Protein AF-A0A7Y5BT46-F1 (afdb_monomer)

Secondary structure (DSSP, 8-state):
--GGGHHHHHHHHSTTSEEEEETTSSSPEEEEHHHHHHHHHHHHHHHHHTT--TT--

pLDDT: mean 94.1, std 8.72, range [53.0, 98.56]

Foldseek 3Di:
DPPVCVLVVCCVPPQQDWDDWQVVDVVTDIHGSVRVVVVVVVVVVVCVVVVDDPPHD

Structure (mmCIF, N/CA/C/O backbone):
data_AF-A0A7Y5BT46-F1
#
_entry.id   AF-A0A7Y5BT46-F1
#
loop_
_atom_site.group_PDB
_atom_site.id
_atom_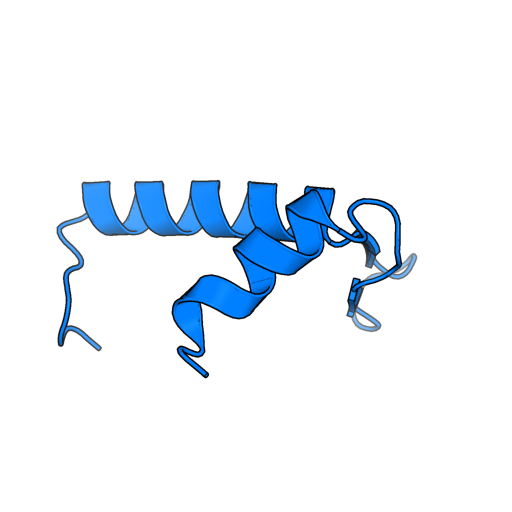site.type_symbol
_atom_site.label_atom_id
_atom_site.label_alt_id
_atom_site.label_comp_id
_atom_site.label_asym_id
_atom_site.label_entity_id
_atom_site.label_seq_id
_atom_site.pdbx_PDB_ins_code
_atom_site.Cartn_x
_atom_site.Cartn_y
_atom_site.Cartn_z
_atom_site.occupancy
_atom_site.B_iso_or_equiv
_atom_site.auth_seq_id
_atom_site.auth_comp_id
_atom_site.auth_asym_id
_atom_site.auth_atom_id
_atom_site.pdbx_PDB_model_num
ATOM 1 N N . MET A 1 1 ? -4.688 16.445 -3.962 1.00 53.00 1 MET A N 1
ATOM 2 C CA . MET A 1 1 ? -4.164 15.060 -3.957 1.00 53.00 1 MET A CA 1
ATOM 3 C C . MET A 1 1 ? -4.272 14.530 -2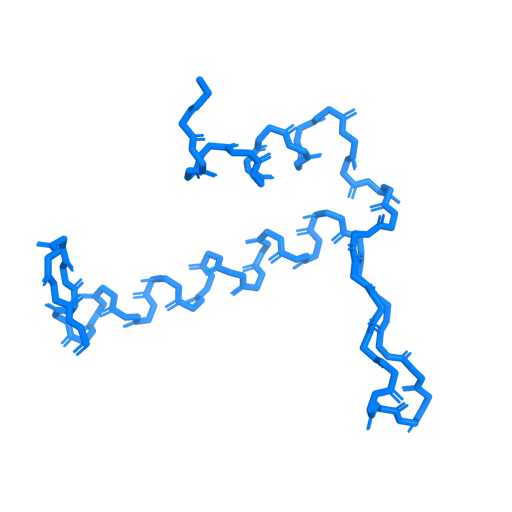.535 1.00 53.00 1 MET A C 1
ATOM 5 O O . MET A 1 1 ? -3.602 15.069 -1.669 1.00 53.00 1 MET A O 1
ATOM 9 N N . TYR A 1 2 ? -5.143 13.555 -2.260 1.00 63.84 2 TYR A N 1
ATOM 10 C CA . TYR A 1 2 ? -5.149 12.880 -0.957 1.00 63.84 2 TYR A CA 1
ATOM 11 C C . TYR A 1 2 ? -4.052 11.816 -0.973 1.00 63.84 2 TYR A C 1
ATOM 13 O O . TYR A 1 2 ? -4.121 10.883 -1.770 1.00 63.84 2 TYR A O 1
ATOM 21 N N . ILE A 1 3 ? -3.032 11.965 -0.123 1.00 68.19 3 ILE A N 1
ATOM 22 C CA . ILE A 1 3 ? -1.893 11.031 -0.055 1.00 68.19 3 ILE A CA 1
ATOM 23 C C . ILE A 1 3 ? -2.378 9.581 0.143 1.00 68.19 3 ILE A C 1
ATOM 25 O O . ILE A 1 3 ? -1.842 8.673 -0.484 1.00 68.19 3 ILE A O 1
ATOM 29 N N . GLY A 1 4 ? -3.453 9.370 0.917 1.00 72.56 4 GLY A N 1
ATOM 30 C CA . GLY A 1 4 ? -4.015 8.039 1.190 1.00 72.56 4 GLY A CA 1
ATOM 31 C C . GLY A 1 4 ? -4.628 7.305 -0.012 1.00 72.56 4 GLY A C 1
ATOM 32 O O . GLY A 1 4 ? -4.757 6.089 0.026 1.00 72.56 4 GLY A O 1
ATOM 33 N N . ASP A 1 5 ? -4.968 8.008 -1.094 1.00 84.50 5 ASP A N 1
ATOM 34 C CA . ASP A 1 5 ? -5.589 7.428 -2.300 1.00 84.50 5 ASP A CA 1
ATOM 35 C C . ASP A 1 5 ? -4.536 7.031 -3.362 1.00 84.50 5 ASP A C 1
ATOM 37 O O . ASP A 1 5 ? -4.769 6.212 -4.251 1.00 84.50 5 ASP A O 1
ATOM 41 N N . TYR A 1 6 ? -3.312 7.555 -3.258 1.00 90.81 6 TYR A N 1
ATOM 42 C CA . TYR A 1 6 ? -2.285 7.365 -4.286 1.00 90.81 6 TYR A CA 1
ATOM 43 C C . TYR A 1 6 ? -2.012 5.888 -4.617 1.00 90.81 6 TYR A C 1
ATOM 45 O O . TYR A 1 6 ? -1.984 5.506 -5.791 1.00 90.81 6 TYR A O 1
ATOM 53 N N . LEU A 1 7 ? -1.840 5.052 -3.590 1.00 92.19 7 LEU A N 1
ATOM 54 C CA . LEU A 1 7 ? -1.516 3.639 -3.774 1.00 92.19 7 LEU A CA 1
ATOM 55 C C . LEU A 1 7 ? -2.690 2.853 -4.383 1.00 92.19 7 LEU A C 1
ATOM 57 O O . LEU A 1 7 ? -2.479 2.027 -5.273 1.00 92.19 7 LEU A O 1
ATOM 61 N N . GLY A 1 8 ? -3.924 3.180 -3.984 1.00 93.56 8 GLY A N 1
ATOM 62 C CA . GLY A 1 8 ? -5.142 2.604 -4.558 1.00 93.56 8 GLY A CA 1
ATOM 63 C C . GLY A 1 8 ? -5.270 2.901 -6.053 1.00 93.56 8 GLY A C 1
ATOM 64 O O . GLY A 1 8 ? -5.477 1.987 -6.851 1.00 93.56 8 GLY A O 1
ATOM 65 N N . ARG A 1 9 ? -5.035 4.152 -6.468 1.00 94.94 9 ARG A N 1
ATOM 66 C CA . ARG A 1 9 ? -5.031 4.528 -7.896 1.00 94.94 9 ARG A CA 1
ATOM 67 C C . ARG A 1 9 ? -3.950 3.810 -8.683 1.00 94.94 9 ARG A C 1
ATOM 69 O O . ARG A 1 9 ? -4.202 3.373 -9.803 1.00 94.94 9 ARG A O 1
ATOM 76 N N . ARG A 1 10 ? -2.742 3.678 -8.130 1.00 96.12 10 ARG A N 1
ATOM 77 C CA . ARG A 1 10 ? -1.646 2.981 -8.817 1.00 96.12 10 ARG A CA 1
ATOM 78 C C . ARG A 1 10 ? -1.928 1.493 -9.000 1.00 96.12 10 ARG A C 1
ATOM 80 O O . ARG A 1 10 ? -1.597 0.963 -10.054 1.00 96.12 10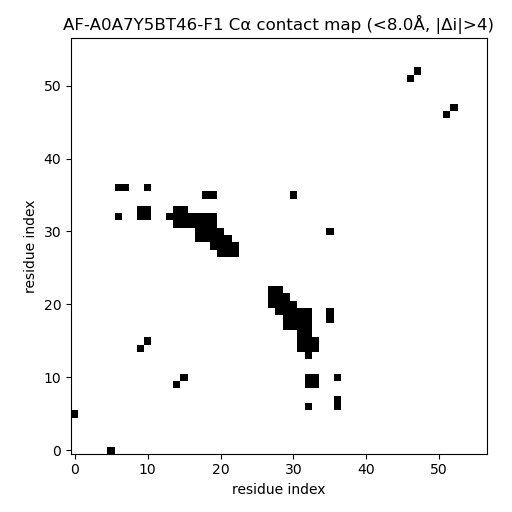 ARG A O 1
ATOM 87 N N . ASN A 1 11 ? -2.610 0.859 -8.048 1.00 96.38 11 ASN A N 1
ATOM 88 C CA . ASN A 1 11 ? -3.092 -0.513 -8.198 1.00 96.38 11 ASN A CA 1
ATOM 89 C C . ASN A 1 11 ? -4.119 -0.672 -9.340 1.00 96.38 11 ASN A C 1
ATOM 91 O O . ASN A 1 11 ? -4.215 -1.749 -9.913 1.00 96.38 11 ASN A O 1
ATOM 95 N N . ILE A 1 12 ? -4.867 0.378 -9.698 1.00 96.81 12 ILE A N 1
ATOM 96 C CA . ILE A 1 12 ? -5.820 0.343 -10.821 1.00 96.81 12 ILE A CA 1
ATOM 97 C C . ILE A 1 12 ? -5.116 0.658 -12.145 1.00 96.81 12 ILE A C 1
ATOM 99 O O . ILE A 1 12 ? -5.198 -0.109 -13.098 1.00 96.81 12 ILE A O 1
ATOM 103 N N . TYR A 1 13 ? -4.413 1.788 -12.214 1.00 97.50 13 TYR A N 1
ATOM 104 C CA . TYR A 1 13 ? -3.922 2.332 -13.485 1.00 97.50 13 TYR A CA 1
ATOM 105 C C . TYR A 1 13 ? -2.536 1.834 -13.892 1.00 97.50 13 TYR A C 1
ATOM 107 O O . TYR A 1 13 ? -2.093 2.063 -15.016 1.00 97.50 13 TYR A O 1
ATOM 115 N N . SER A 1 14 ? -1.773 1.249 -12.974 1.00 97.75 14 SER A N 1
ATOM 116 C CA . SER A 1 14 ? -0.412 0.773 -13.242 1.00 97.75 14 SER A CA 1
ATOM 117 C C . SER A 1 14 ? -0.015 -0.378 -12.307 1.00 97.75 14 SER A C 1
ATOM 119 O O . SER A 1 14 ? 1.057 -0.308 -11.701 1.00 97.75 14 SER A O 1
ATOM 121 N N . PRO A 1 15 ? -0.856 -1.419 -12.157 1.00 98.25 15 PRO A N 1
ATOM 122 C CA . PRO A 1 15 ? -0.683 -2.440 -11.125 1.00 98.25 15 PRO A CA 1
ATOM 123 C C . PRO A 1 15 ? 0.668 -3.140 -11.182 1.00 98.25 15 PRO A C 1
ATOM 125 O O . PRO A 1 15 ? 1.264 -3.382 -10.138 1.00 98.25 15 PRO A O 1
ATOM 128 N N . ASP A 1 16 ? 1.141 -3.430 -12.392 1.00 98.44 16 ASP A N 1
ATOM 129 C CA . ASP A 1 16 ? 2.305 -4.287 -12.619 1.00 98.44 16 ASP A CA 1
ATOM 130 C C . ASP A 1 16 ? 3.600 -3.467 -12.783 1.00 98.44 16 ASP A C 1
ATOM 132 O O . ASP A 1 16 ? 4.674 -4.017 -13.017 1.00 98.44 16 ASP A O 1
ATOM 136 N N . LYS A 1 17 ? 3.531 -2.133 -12.628 1.00 98.44 17 LYS A N 1
ATOM 137 C CA . LYS A 1 17 ? 4.732 -1.289 -12.583 1.00 98.44 17 LYS A CA 1
ATOM 138 C C . LYS A 1 17 ? 5.447 -1.463 -11.247 1.00 98.44 17 LYS A C 1
ATOM 140 O O . LYS A 1 17 ? 4.80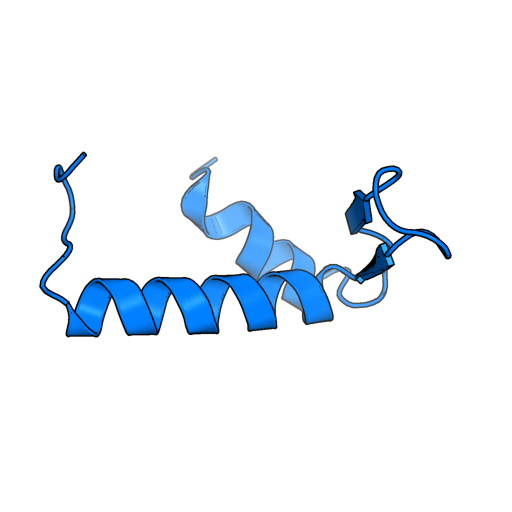7 -1.499 -10.194 1.00 98.44 17 LYS A O 1
ATOM 145 N N . LEU A 1 18 ? 6.777 -1.503 -11.306 1.00 98.38 18 LEU A N 1
ATOM 146 C CA . LEU A 1 18 ? 7.646 -1.541 -10.134 1.00 98.38 18 LEU A CA 1
ATOM 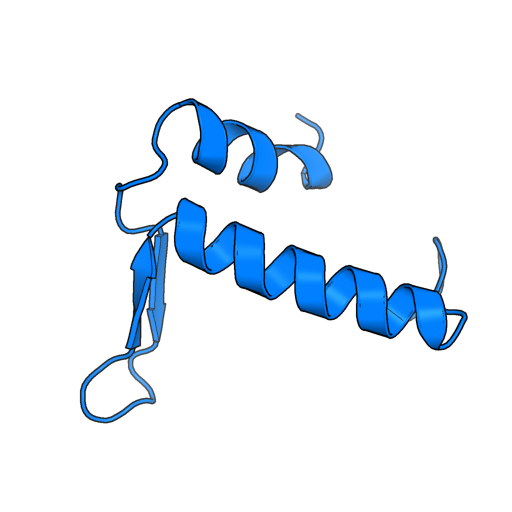147 C C . LEU A 1 18 ? 7.413 -0.304 -9.254 1.00 98.38 18 LEU A C 1
ATOM 149 O O . LEU A 1 18 ? 7.448 0.825 -9.742 1.00 98.38 18 LEU A O 1
ATOM 153 N N . ALA A 1 19 ? 7.174 -0.537 -7.967 1.00 97.44 19 ALA A N 1
ATOM 154 C CA . ALA A 1 19 ? 6.848 0.491 -6.986 1.00 97.44 19 ALA A CA 1
ATOM 155 C C . ALA A 1 19 ? 7.905 0.611 -5.885 1.00 97.44 19 ALA A C 1
ATOM 157 O O . ALA A 1 19 ? 8.232 1.724 -5.479 1.00 97.44 19 ALA A O 1
ATOM 158 N N . ILE A 1 20 ? 8.429 -0.522 -5.405 1.00 96.62 20 ILE A N 1
ATOM 159 C CA . ILE A 1 20 ? 9.438 -0.583 -4.343 1.00 96.62 20 ILE A CA 1
ATOM 160 C C . ILE A 1 20 ? 10.578 -1.506 -4.761 1.00 96.62 20 ILE A C 1
ATOM 162 O O . ILE A 1 20 ? 10.344 -2.595 -5.290 1.00 96.62 20 ILE A O 1
ATOM 166 N N . ILE A 1 21 ? 11.797 -1.071 -4.447 1.00 98.00 21 ILE A N 1
ATOM 167 C CA . ILE A 1 21 ? 12.984 -1.912 -4.331 1.00 98.00 21 ILE A CA 1
ATOM 168 C C . ILE A 1 21 ? 13.482 -1.765 -2.891 1.00 98.00 21 ILE A C 1
ATOM 170 O O . ILE A 1 21 ? 13.828 -0.663 -2.468 1.00 98.00 21 ILE A O 1
ATOM 174 N N . ASP A 1 22 ? 13.497 -2.857 -2.135 1.00 96.94 22 ASP A N 1
ATOM 175 C CA . ASP A 1 22 ? 14.142 -2.929 -0.825 1.00 96.94 22 ASP A CA 1
ATOM 176 C C . ASP A 1 22 ? 15.533 -3.546 -1.000 1.00 96.94 22 ASP A C 1
ATOM 178 O O . ASP A 1 22 ? 15.698 -4.766 -1.120 1.00 96.94 22 ASP A O 1
ATOM 182 N N . ALA A 1 23 ? 16.526 -2.656 -1.040 1.00 96.81 23 ALA A N 1
ATOM 183 C CA . ALA A 1 23 ? 17.936 -2.985 -1.218 1.00 96.81 23 ALA A CA 1
ATOM 184 C C . ALA A 1 23 ? 18.577 -3.633 0.025 1.00 96.81 23 ALA A C 1
ATOM 186 O O . ALA A 1 23 ? 19.714 -4.090 -0.049 1.00 96.81 23 ALA A O 1
ATOM 187 N N . GLY A 1 24 ? 17.874 -3.685 1.163 1.00 97.31 24 GLY A N 1
ATOM 188 C CA . GLY A 1 24 ? 18.349 -4.349 2.379 1.00 97.31 24 GLY A CA 1
ATOM 189 C C . GLY A 1 24 ? 18.109 -5.862 2.394 1.00 97.31 24 GLY A C 1
ATOM 190 O O . GLY A 1 24 ? 18.542 -6.542 3.324 1.00 97.31 24 GLY A O 1
ATOM 191 N N . LYS A 1 25 ? 17.401 -6.409 1.397 1.00 95.44 25 LYS A N 1
ATOM 192 C CA . LYS A 1 25 ? 17.181 -7.854 1.231 1.00 95.44 25 LYS A CA 1
ATOM 193 C C . LYS A 1 25 ? 18.186 -8.443 0.243 1.00 95.44 25 LYS A C 1
ATOM 195 O O . L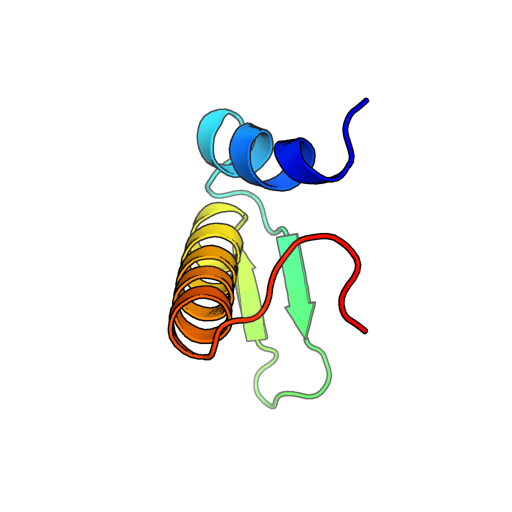YS A 1 25 ? 18.620 -7.775 -0.691 1.00 95.44 25 LYS A O 1
ATOM 200 N N . THR A 1 26 ? 18.532 -9.716 0.429 1.00 95.06 26 THR A N 1
ATOM 201 C CA . THR A 1 26 ? 19.381 -10.466 -0.506 1.00 95.06 26 THR A CA 1
ATOM 202 C C . THR A 1 26 ? 18.691 -11.783 -0.877 1.00 95.06 26 THR A C 1
ATOM 204 O O . THR A 1 26 ? 18.582 -12.658 -0.016 1.00 95.06 26 THR A O 1
ATOM 207 N N . PRO A 1 27 ? 18.198 -11.937 -2.124 1.00 93.81 27 PRO A N 1
ATOM 208 C CA . PRO A 1 27 ? 18.144 -10.919 -3.182 1.00 93.81 27 PRO A CA 1
ATOM 209 C C . PRO A 1 27 ? 17.234 -9.736 -2.810 1.00 93.81 27 PRO A C 1
ATOM 211 O O . PRO A 1 27 ? 16.412 -9.839 -1.898 1.00 93.81 27 PRO A O 1
ATOM 214 N N . GLU A 1 28 ? 17.390 -8.613 -3.516 1.00 97.88 28 GLU A N 1
ATOM 215 C CA . GLU A 1 28 ? 16.552 -7.428 -3.310 1.00 97.88 28 GLU A CA 1
ATOM 216 C C . GLU A 1 28 ? 15.067 -7.782 -3.450 1.00 97.88 28 GLU A C 1
ATOM 218 O O . GLU A 1 28 ? 14.648 -8.517 -4.351 1.00 97.88 28 GLU A O 1
ATOM 223 N N . LEU A 1 29 ? 14.247 -7.243 -2.553 1.00 97.69 29 LEU A N 1
ATOM 224 C CA . LEU A 1 29 ? 12.810 -7.423 -2.655 1.00 97.69 29 LEU A CA 1
ATOM 225 C C . LEU A 1 29 ? 12.262 -6.359 -3.604 1.00 97.69 29 LEU A C 1
ATOM 227 O O . LEU A 1 29 ? 12.335 -5.162 -3.333 1.00 97.69 29 LEU A O 1
ATOM 231 N N . ARG A 1 30 ? 11.660 -6.812 -4.700 1.00 98.31 30 ARG A N 1
ATOM 232 C CA . ARG A 1 30 ? 10.985 -5.963 -5.682 1.00 98.31 30 ARG A CA 1
ATOM 233 C C . ARG A 1 30 ? 9.485 -6.155 -5.564 1.00 98.31 30 ARG A C 1
ATOM 235 O O . ARG A 1 30 ? 9.025 -7.290 -5.503 1.00 98.31 30 ARG A O 1
ATOM 242 N N . LEU A 1 31 ? 8.737 -5.057 -5.525 1.00 98.19 31 LEU A N 1
ATOM 243 C CA . LEU A 1 31 ? 7.277 -5.096 -5.485 1.00 98.19 31 LEU A CA 1
ATOM 244 C C . LEU A 1 31 ? 6.676 -4.204 -6.552 1.00 98.19 31 LEU A C 1
ATOM 246 O O . LEU A 1 31 ? 7.018 -3.025 -6.666 1.00 98.19 31 LEU A O 1
ATOM 250 N N . THR A 1 32 ? 5.718 -4.761 -7.273 1.00 98.56 32 THR A N 1
ATOM 251 C CA . THR A 1 32 ? 4.770 -4.010 -8.087 1.00 98.56 32 THR A CA 1
ATOM 252 C C . THR A 1 32 ? 3.810 -3.200 -7.211 1.00 98.56 32 THR A C 1
ATOM 254 O O . THR A 1 32 ? 3.655 -3.457 -6.009 1.00 98.56 32 THR A O 1
ATOM 257 N N . TYR A 1 33 ? 3.113 -2.225 -7.801 1.00 98.06 33 TYR A N 1
ATOM 258 C CA . TYR A 1 33 ? 2.070 -1.482 -7.087 1.00 98.06 33 TYR A CA 1
ATOM 259 C C . TYR A 1 33 ? 0.961 -2.391 -6.548 1.00 98.06 33 TYR A C 1
ATOM 261 O O . TYR A 1 33 ? 0.456 -2.142 -5.452 1.00 98.06 33 TYR A O 1
ATOM 269 N N . ARG A 1 34 ? 0.609 -3.458 -7.273 1.00 98.00 34 ARG A N 1
ATOM 270 C CA . ARG A 1 34 ? -0.395 -4.440 -6.845 1.00 98.00 34 ARG A CA 1
ATOM 271 C C . ARG A 1 34 ? 0.023 -5.191 -5.587 1.00 98.00 34 ARG A C 1
ATOM 273 O O . ARG A 1 34 ? -0.745 -5.289 -4.623 1.00 98.00 34 ARG A O 1
ATOM 280 N N . GLU A 1 35 ? 1.244 -5.711 -5.581 1.00 98.31 35 GLU A N 1
ATOM 281 C CA . GLU A 1 35 ? 1.780 -6.459 -4.443 1.00 98.31 35 GLU A CA 1
ATOM 282 C C . GLU A 1 35 ? 1.960 -5.550 -3.230 1.00 98.31 35 GLU A C 1
ATOM 284 O O . GLU A 1 35 ? 1.600 -5.926 -2.111 1.00 98.31 35 GLU A O 1
ATOM 289 N N . TRP A 1 36 ? 2.458 -4.331 -3.450 1.00 97.50 36 TRP A N 1
ATOM 290 C CA . TRP A 1 36 ? 2.623 -3.360 -2.378 1.00 97.50 36 TRP A CA 1
ATOM 291 C C . TRP A 1 36 ? 1.276 -2.963 -1.761 1.00 97.50 36 TRP A C 1
ATOM 293 O O . TRP A 1 36 ? 1.121 -3.047 -0.541 1.00 97.50 36 TRP A O 1
ATOM 303 N N . ASN A 1 37 ? 0.272 -2.635 -2.581 1.00 96.81 37 ASN A N 1
ATOM 304 C CA . ASN A 1 37 ? -1.077 -2.309 -2.112 1.00 96.81 37 ASN A CA 1
ATOM 305 C C . ASN A 1 37 ? -1.700 -3.456 -1.301 1.00 96.81 37 ASN A C 1
ATOM 307 O O . ASN A 1 37 ? -2.286 -3.232 -0.243 1.00 96.81 37 ASN A O 1
ATOM 311 N N . THR A 1 38 ? -1.527 -4.699 -1.753 1.00 97.19 38 THR A N 1
ATOM 312 C CA . THR A 1 38 ? -2.028 -5.883 -1.037 1.00 97.19 38 THR A CA 1
ATOM 313 C C . THR A 1 38 ? -1.407 -6.003 0.358 1.00 97.19 38 THR A C 1
ATOM 315 O O . THR A 1 38 ? -2.118 -6.230 1.339 1.00 97.19 38 THR A O 1
ATOM 318 N N . ARG A 1 39 ? -0.087 -5.806 0.472 1.00 97.00 39 ARG A N 1
ATOM 319 C CA . ARG A 1 39 ? 0.631 -5.866 1.756 1.00 97.00 39 ARG A CA 1
ATOM 320 C C . ARG A 1 39 ? 0.217 -4.739 2.700 1.00 97.00 39 ARG A C 1
ATOM 322 O O . ARG A 1 39 ? -0.049 -5.008 3.869 1.00 97.00 39 ARG A O 1
ATOM 329 N N . VAL A 1 40 ? 0.114 -3.509 2.195 1.00 95.69 40 VAL A N 1
ATOM 330 C CA . VAL A 1 40 ? -0.311 -2.344 2.989 1.00 95.69 40 VAL A CA 1
ATOM 331 C C . VAL A 1 40 ? -1.739 -2.522 3.498 1.00 95.69 40 VAL A C 1
ATOM 333 O O . VAL A 1 40 ? -1.979 -2.299 4.678 1.00 95.69 40 VAL A O 1
ATOM 336 N N . ASN A 1 41 ? -2.669 -3.002 2.668 1.00 95.81 41 ASN A N 1
ATOM 337 C CA . ASN A 1 41 ? -4.046 -3.243 3.109 1.00 95.81 41 ASN A CA 1
ATOM 338 C C . ASN A 1 41 ? -4.135 -4.347 4.169 1.00 95.81 41 ASN A C 1
ATOM 340 O O . ASN A 1 41 ? -4.892 -4.214 5.129 1.00 95.81 41 ASN A O 1
ATOM 344 N N . ARG A 1 42 ? -3.331 -5.413 4.053 1.00 97.94 42 ARG A N 1
ATOM 345 C CA . ARG A 1 42 ? -3.238 -6.435 5.107 1.00 97.94 42 ARG A CA 1
ATOM 346 C C . ARG A 1 42 ? -2.755 -5.827 6.429 1.00 97.94 42 ARG A C 1
ATOM 348 O O . ARG A 1 42 ? -3.353 -6.103 7.465 1.00 97.94 42 ARG A O 1
ATOM 355 N N . LEU A 1 43 ? -1.719 -4.988 6.388 1.00 96.94 43 LEU A N 1
ATOM 356 C CA . LEU A 1 43 ? -1.189 -4.312 7.573 1.00 9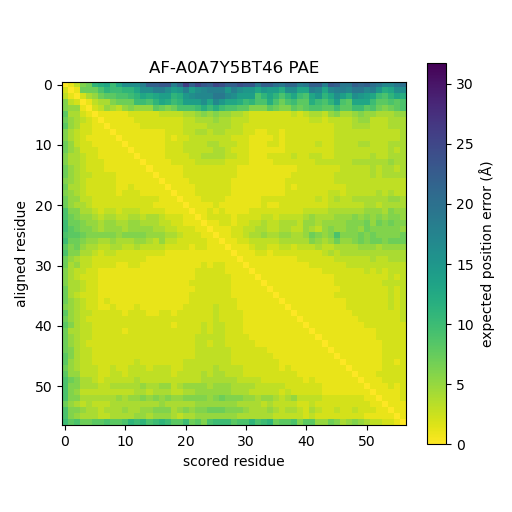6.94 43 LEU A CA 1
ATOM 357 C C . LEU A 1 43 ? -2.198 -3.319 8.175 1.00 96.94 43 LEU A C 1
ATOM 359 O O . LEU A 1 43 ? -2.418 -3.325 9.381 1.00 96.94 43 LEU A O 1
ATOM 363 N N . ALA A 1 44 ? -2.860 -2.515 7.343 1.00 95.25 44 ALA A N 1
ATOM 364 C CA . ALA A 1 44 ? -3.880 -1.566 7.784 1.00 95.25 44 ALA A CA 1
ATOM 365 C C . ALA A 1 44 ? -5.068 -2.273 8.457 1.00 95.25 44 ALA A C 1
ATOM 367 O O . ALA A 1 44 ? -5.543 -1.826 9.499 1.00 95.25 44 ALA A O 1
ATOM 368 N N . ASN A 1 45 ? -5.513 -3.409 7.910 1.00 96.94 45 ASN A N 1
ATOM 369 C CA . ASN A 1 45 ? -6.564 -4.223 8.523 1.00 96.94 45 ASN A CA 1
ATOM 370 C C . ASN A 1 45 ? -6.126 -4.814 9.866 1.00 96.94 45 ASN A C 1
ATOM 372 O O . ASN A 1 45 ? -6.925 -4.845 10.799 1.00 96.94 45 ASN A O 1
ATOM 376 N N . PHE A 1 46 ? -4.866 -5.241 9.982 1.00 98.06 46 PHE A N 1
ATOM 377 C CA . PHE A 1 46 ? -4.311 -5.676 11.260 1.00 98.06 46 PHE A CA 1
ATOM 378 C C . PHE A 1 46 ? -4.329 -4.541 12.291 1.00 98.06 46 PHE A C 1
ATOM 380 O O . PHE A 1 46 ? -4.865 -4.729 13.378 1.00 98.06 46 PHE A O 1
ATOM 387 N N . PHE A 1 47 ? -3.838 -3.348 11.946 1.00 97.62 47 PHE A N 1
ATOM 388 C CA . PHE A 1 47 ? -3.864 -2.196 12.854 1.00 97.62 47 PHE A CA 1
ATOM 389 C C . PHE A 1 47 ? -5.279 -1.806 13.273 1.00 97.62 47 PHE A C 1
ATOM 391 O O . PHE A 1 47 ? -5.533 -1.597 14.457 1.00 97.62 47 PHE A O 1
ATOM 398 N N . LYS A 1 48 ? -6.227 -1.809 12.334 1.00 97.19 48 LYS A N 1
ATOM 399 C CA . LYS A 1 48 ? -7.639 -1.583 12.645 1.00 97.19 48 LYS A CA 1
ATOM 400 C C . LYS A 1 48 ? -8.178 -2.623 13.633 1.00 97.19 48 LYS A C 1
ATOM 402 O O . LYS A 1 48 ? -8.918 -2.267 14.543 1.00 97.19 48 LYS A O 1
ATOM 407 N N . ALA A 1 49 ? -7.793 -3.892 13.486 1.00 98.06 49 ALA A N 1
ATOM 408 C CA . ALA A 1 49 ? -8.163 -4.951 14.425 1.00 98.06 49 ALA A CA 1
ATOM 409 C C . ALA A 1 49 ? -7.511 -4.783 15.811 1.00 98.06 49 ALA A C 1
ATOM 411 O O . ALA A 1 49 ? -8.072 -5.249 16.796 1.00 98.06 49 ALA A O 1
ATOM 412 N N . GLN A 1 50 ? -6.369 -4.096 15.900 1.00 98.25 50 GLN A N 1
ATOM 413 C CA . GLN A 1 50 ? -5.738 -3.700 17.167 1.00 98.25 50 GLN A CA 1
ATOM 414 C C . GLN A 1 50 ? -6.320 -2.403 17.762 1.00 98.25 50 GLN A C 1
ATOM 416 O O . GLN A 1 50 ? -5.837 -1.933 18.786 1.00 98.25 50 GLN A O 1
ATOM 421 N N . GLY A 1 51 ? -7.348 -1.816 17.140 1.00 97.94 51 GLY A N 1
ATOM 422 C CA . GLY A 1 51 ? -7.995 -0.592 17.618 1.00 97.94 51 GLY A CA 1
ATOM 423 C C . GLY A 1 51 ? -7.329 0.709 17.165 1.00 97.94 51 GLY A C 1
ATOM 424 O O . GLY A 1 51 ? -7.777 1.772 17.576 1.00 97.94 51 GLY A O 1
ATOM 425 N N . VAL A 1 52 ? -6.312 0.648 16.297 1.00 97.50 52 VAL A N 1
ATOM 426 C CA . VAL A 1 52 ? -5.654 1.845 15.754 1.00 97.50 52 VAL A CA 1
ATOM 427 C C . VAL A 1 52 ? -6.605 2.584 14.813 1.00 97.50 52 VAL A C 1
ATOM 429 O O . VAL A 1 52 ? -7.140 2.012 13.855 1.00 97.50 52 VAL A O 1
ATOM 432 N N . GLY A 1 53 ? -6.782 3.875 15.069 1.00 95.19 53 GLY A N 1
ATOM 433 C CA . GLY A 1 53 ? -7.658 4.780 14.349 1.00 95.19 53 GLY A CA 1
ATOM 434 C C . GLY A 1 53 ? -6.964 6.045 13.848 1.00 95.19 53 GLY A C 1
ATOM 435 O O . GLY A 1 53 ? -5.748 6.230 13.894 1.00 95.19 53 GLY A 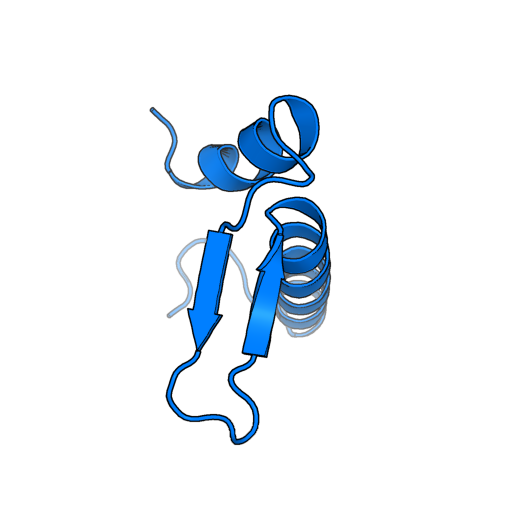O 1
ATOM 436 N N . LYS A 1 54 ? -7.777 6.948 13.297 1.00 93.00 54 LYS A N 1
ATOM 437 C CA . LYS A 1 54 ? -7.304 8.242 12.802 1.00 93.00 54 LYS A CA 1
ATOM 438 C C . LYS A 1 54 ? -6.878 9.119 13.982 1.00 93.00 54 LYS A C 1
ATOM 440 O O . LYS A 1 54 ? -7.718 9.478 14.797 1.00 93.00 54 LYS A O 1
ATOM 445 N N . GLY A 1 55 ? -5.626 9.568 13.968 1.00 94.94 55 GLY A N 1
ATOM 446 C CA . GLY A 1 55 ? -5.070 10.470 14.984 1.00 94.94 55 GLY A CA 1
ATOM 447 C C . GLY A 1 55 ? -4.125 9.778 15.964 1.00 94.94 55 GLY A C 1
ATOM 448 O O . GLY A 1 55 ? -3.343 10.470 16.613 1.00 94.94 55 GLY A O 1
ATOM 449 N N . ASP A 1 56 ? -4.142 8.446 15.995 1.00 93.94 56 ASP A N 1
ATOM 450 C CA . ASP A 1 56 ? -3.215 7.638 16.786 1.00 93.94 56 ASP A CA 1
ATOM 4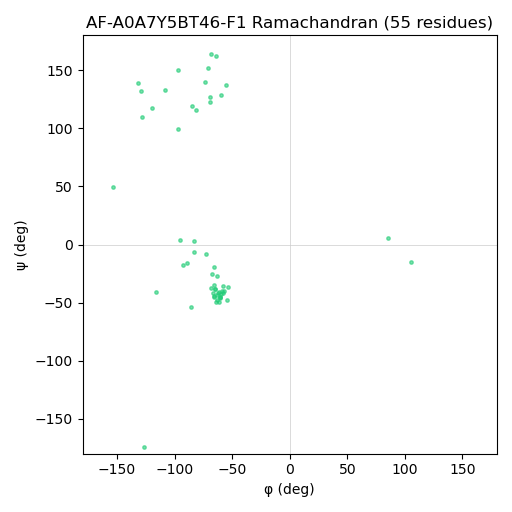51 C C . ASP A 1 56 ? -1.798 7.688 16.183 1.00 93.94 56 ASP A C 1
ATOM 453 O O . ASP A 1 56 ? -1.632 7.929 14.979 1.00 93.94 56 ASP A O 1
ATOM 457 N N . ARG A 1 57 ? -0.774 7.517 17.028 1.00 91.00 57 ARG A N 1
ATOM 458 C CA . ARG A 1 57 ? 0.651 7.656 16.685 1.00 91.00 57 ARG A CA 1
ATOM 459 C C . ARG A 1 57 ? 1.475 6.489 17.195 1.00 91.00 57 ARG A C 1
ATOM 461 O O . ARG A 1 57 ? 1.267 6.115 18.368 1.00 91.00 57 ARG A O 1
#

Sequence (57 aa):
MYIGDYLGRRNIYSPDKLAIIDAGKTPELRLTYREWNTRVNRLANFFKAQGVGKGDR

Solvent-accessible surface area (backbone atoms only — not comparable to full-atom values): 3446 Å² total; per-residue (Å²): 136,64,78,87,49,52,54,62,52,34,38,69,80,42,26,84,43,83,67,46,75,41,79,89,41,89,74,59,46,73,30,28,23,41,57,46,44,53,54,51,52,54,50,51,52,49,42,46,75,73,68,56,59,95,86,68,133

Mean predicted aligned error: 3.45 Å

Radius of gyration: 13.28 Å; Cα contacts (8 Å, |Δi|>4): 47; chains: 1; bounding box: 28×26×31 Å

Nearest PDB structures (foldseek):
  3lnv-assembly1_A  TM=8.965E-01  e=8.248E-01  Legionella pneumophila subsp. pneumophila str. Philadelphia 1